Protein AF-A0A2S7L2E1-F1 (afdb_monomer)

InterPro domains:
  IPR004106 Peptidase S9, N-terminal domain superfamily [SSF50993] (5-77)
  IPR023302 Peptidase S9A, N-terminal domain [PF02897] (7-86)

Solvent-accessible surface area (backbone atoms only — not comparable to full-atom values): 5603 Å² total; per-residue (Å²): 135,86,80,78,76,82,53,69,45,77,67,40,76,40,67,31,89,85,60,48,35,34,41,37,29,39,26,51,78,88,44,73,63,23,33,39,40,40,35,35,56,88,80,70,43,64,56,92,63,69,50,64,43,25,31,44,72,84,41,81,34,70,44,62,41,95,82,60,66,30,38,37,34,37,37,37,83,34,78,52,84,86,45,96,53,42,68,41,87,58,41,82,45,78,51,109

Structure (mmCIF, N/CA/C/O backbone):
data_AF-A0A2S7L2E1-F1
#
_entry.id   AF-A0A2S7L2E1-F1
#
loop_
_atom_site.group_PDB
_atom_site.id
_atom_site.type_symbol
_atom_site.label_atom_id
_atom_site.label_alt_id
_atom_site.label_comp_id
_atom_site.label_asym_id
_atom_site.label_entity_id
_atom_site.label_seq_id
_atom_site.pdbx_PDB_ins_code
_atom_site.Cartn_x
_atom_site.Cartn_y
_atom_site.Cartn_z
_atom_site.occupancy
_atom_site.B_iso_or_equiv
_atom_site.auth_seq_id
_atom_site.auth_comp_id
_atom_site.auth_asym_id
_atom_site.auth_atom_id
_atom_site.pdbx_PDB_model_num
ATOM 1 N N . MET A 1 1 ? 4.611 31.325 -16.980 1.00 41.41 1 MET A N 1
ATOM 2 C CA . MET A 1 1 ? 5.029 29.924 -16.744 1.00 41.41 1 MET A CA 1
ATOM 3 C C . MET A 1 1 ? 3.864 29.193 -16.077 1.00 41.41 1 MET A C 1
ATOM 5 O O . MET A 1 1 ? 3.552 29.491 -14.931 1.00 41.41 1 MET A O 1
ATOM 9 N N . LEU A 1 2 ? 3.128 28.344 -16.803 1.00 47.75 2 LEU A N 1
ATOM 10 C CA . LEU A 1 2 ? 1.977 27.619 -16.246 1.00 47.75 2 LEU A CA 1
ATOM 11 C C . LEU A 1 2 ? 2.479 26.542 -15.271 1.00 47.75 2 LEU A C 1
ATOM 13 O O . LEU A 1 2 ? 3.203 25.630 -15.663 1.00 47.75 2 LEU A O 1
ATOM 17 N N . LYS A 1 3 ? 2.109 26.645 -13.990 1.00 48.44 3 LYS A N 1
ATOM 18 C CA . LYS A 1 3 ? 2.308 25.567 -13.009 1.00 48.44 3 LYS A CA 1
ATOM 19 C C . LYS A 1 3 ? 1.426 24.387 -13.425 1.00 48.44 3 LYS A C 1
ATOM 21 O O . LYS A 1 3 ? 0.225 24.400 -13.169 1.00 48.44 3 LYS A O 1
ATOM 26 N N . HIS A 1 4 ? 2.003 23.360 -14.044 1.00 57.09 4 HIS A N 1
ATOM 27 C CA . HIS A 1 4 ? 1.304 22.088 -14.215 1.00 57.09 4 HIS A CA 1
ATOM 28 C C . HIS A 1 4 ? 0.968 21.522 -12.829 1.00 57.09 4 HIS A C 1
ATOM 30 O O . HIS A 1 4 ? 1.855 21.173 -12.047 1.00 57.09 4 HIS A O 1
ATOM 36 N N . LYS A 1 5 ? -0.327 21.470 -12.499 1.00 63.50 5 LYS A N 1
ATOM 37 C CA . LYS A 1 5 ? -0.826 20.860 -11.264 1.00 63.50 5 LYS A CA 1
ATOM 38 C C . LYS A 1 5 ? -0.476 19.370 -11.325 1.00 63.50 5 LYS A C 1
ATOM 40 O O . LYS A 1 5 ? -0.953 18.670 -12.217 1.00 63.50 5 LYS A O 1
ATOM 45 N N . ARG A 1 6 ? 0.405 18.894 -10.436 1.00 69.56 6 ARG A N 1
ATOM 46 C CA . ARG A 1 6 ? 0.763 17.468 -10.380 1.00 69.56 6 ARG A CA 1
ATOM 47 C C . ARG A 1 6 ? -0.509 16.673 -10.084 1.00 69.56 6 ARG A C 1
ATOM 49 O O . ARG A 1 6 ? -1.152 16.911 -9.064 1.00 69.56 6 ARG A O 1
ATOM 56 N N . LYS A 1 7 ? -0.885 15.780 -10.999 1.00 86.81 7 LYS A N 1
ATOM 57 C CA . LYS A 1 7 ? -1.998 14.852 -10.804 1.00 86.81 7 LYS A CA 1
ATOM 58 C C . LYS A 1 7 ? -1.490 13.665 -9.998 1.00 86.81 7 LYS A C 1
ATOM 60 O O . LYS A 1 7 ? -0.524 13.021 -10.408 1.00 86.81 7 LYS A O 1
ATOM 65 N N . TYR A 1 8 ? -2.141 13.425 -8.870 1.00 91.06 8 TYR A N 1
ATOM 66 C CA . TYR A 1 8 ? -1.948 12.242 -8.047 1.00 91.06 8 TYR A CA 1
ATOM 67 C C . TYR A 1 8 ? -3.224 11.409 -8.093 1.00 91.06 8 TYR A C 1
ATOM 69 O O . TYR A 1 8 ? -4.320 11.974 -8.122 1.00 91.06 8 TYR A O 1
ATOM 77 N N . SER A 1 9 ? -3.078 10.091 -8.099 1.00 93.50 9 SER A N 1
ATOM 78 C CA . SER A 1 9 ? -4.189 9.145 -8.035 1.00 93.50 9 SER A CA 1
ATOM 79 C C . SER A 1 9 ? -3.919 8.098 -6.964 1.00 93.50 9 SER A C 1
ATOM 81 O O . SER A 1 9 ? -2.778 7.697 -6.736 1.00 93.50 9 SER A O 1
ATOM 83 N N . ILE A 1 10 ? -4.990 7.676 -6.295 1.00 95.62 10 ILE A N 1
ATOM 84 C CA . ILE A 1 10 ? -4.976 6.485 -5.453 1.00 95.62 10 ILE A CA 1
ATOM 85 C C . ILE A 1 10 ? -5.179 5.301 -6.392 1.00 95.62 10 ILE A C 1
ATOM 87 O O . ILE A 1 10 ? -6.177 5.262 -7.108 1.00 95.62 10 ILE A O 1
ATOM 91 N N . ASN A 1 11 ? -4.236 4.364 -6.412 1.00 95.44 11 ASN A N 1
ATOM 92 C CA . ASN A 1 11 ? -4.295 3.190 -7.287 1.00 95.44 11 ASN A CA 1
ATOM 93 C C . ASN A 1 11 ? -4.439 1.869 -6.511 1.00 95.44 11 ASN A C 1
ATOM 95 O O . ASN A 1 11 ? -4.651 0.832 -7.132 1.00 95.44 11 ASN A O 1
ATOM 99 N N . TYR A 1 12 ? -4.342 1.894 -5.178 1.00 97.44 12 TYR A N 1
ATOM 100 C CA . TYR A 1 12 ? -4.581 0.736 -4.316 1.00 97.44 12 TYR A CA 1
ATOM 101 C C . TYR A 1 12 ? -4.971 1.184 -2.902 1.00 97.44 12 TYR A C 1
ATOM 103 O O . TYR A 1 12 ? -4.449 2.185 -2.405 1.00 97.44 12 TYR A O 1
ATOM 111 N N . ILE A 1 13 ? -5.848 0.428 -2.239 1.00 97.81 13 ILE A N 1
ATOM 112 C CA . ILE A 1 13 ? -6.192 0.614 -0.823 1.00 97.81 13 ILE A CA 1
ATOM 113 C C . ILE A 1 13 ? -6.289 -0.740 -0.120 1.00 97.81 13 ILE A C 1
ATOM 115 O O . ILE A 1 13 ? -6.784 -1.701 -0.700 1.00 97.81 13 ILE A O 1
ATOM 119 N N . GLN A 1 14 ? -5.857 -0.799 1.138 1.00 98.38 14 GLN A N 1
ATOM 120 C CA . GLN A 1 14 ? -6.008 -1.979 1.987 1.00 98.38 14 GLN A CA 1
ATOM 121 C C . GLN A 1 14 ? -6.283 -1.565 3.441 1.00 98.38 14 GLN A C 1
ATOM 123 O O . GLN A 1 14 ? -5.364 -1.099 4.127 1.00 98.38 14 GLN A O 1
ATOM 128 N N . PRO A 1 15 ? -7.516 -1.740 3.945 1.00 98.19 15 PRO A N 1
ATOM 129 C CA . PRO A 1 15 ? -7.813 -1.603 5.369 1.00 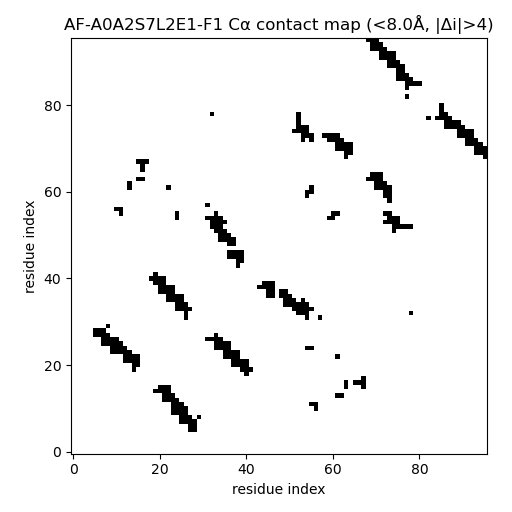98.19 15 PRO A CA 1
ATOM 130 C C . PRO A 1 15 ? -7.095 -2.670 6.208 1.00 98.19 15 PRO A C 1
ATOM 132 O O . PRO A 1 15 ? -6.903 -3.795 5.737 1.00 98.19 15 PRO A O 1
ATOM 135 N N . SER A 1 16 ? -6.722 -2.319 7.441 1.00 98.31 16 SER A N 1
ATOM 136 C CA . SER A 1 16 ? -6.290 -3.274 8.468 1.00 98.31 16 SER A CA 1
ATOM 137 C C . SER A 1 16 ? -7.447 -4.180 8.891 1.00 98.31 16 SER A C 1
ATOM 139 O O . SER A 1 16 ? -8.614 -3.849 8.671 1.00 98.31 16 SER A O 1
ATOM 141 N N . TRP A 1 17 ? -7.145 -5.321 9.514 1.00 98.06 17 TRP A N 1
ATOM 142 C CA . TRP A 1 17 ? -8.159 -6.292 9.943 1.00 98.06 17 TRP A CA 1
ATOM 143 C C . TRP A 1 17 ? -9.161 -5.700 10.935 1.00 98.06 17 TRP A C 1
ATOM 145 O O . TRP A 1 17 ? -10.339 -6.037 10.898 1.00 98.06 17 TRP A O 1
ATOM 155 N N . ASP A 1 18 ? -8.705 -4.792 11.800 1.00 98.00 18 ASP A N 1
ATOM 156 C CA . ASP A 1 18 ? -9.551 -4.074 12.757 1.00 98.00 18 ASP A CA 1
ATOM 157 C C . ASP A 1 18 ? -10.173 -2.780 12.198 1.00 98.00 18 ASP A C 1
ATOM 159 O O . ASP A 1 18 ? -10.883 -2.074 12.916 1.00 98.00 18 ASP A O 1
ATOM 163 N N . GLY A 1 19 ? -9.885 -2.438 10.938 1.00 97.75 19 GLY A N 1
ATOM 164 C CA . GLY A 1 19 ? -10.371 -1.233 10.267 1.00 97.75 19 GLY A CA 1
ATOM 165 C C . GLY A 1 19 ? -9.835 0.090 10.826 1.00 97.75 19 GLY A C 1
ATOM 166 O O . GLY A 1 19 ? -10.292 1.152 10.401 1.00 97.75 19 GLY A O 1
ATOM 167 N N . LYS A 1 20 ? -8.881 0.071 11.768 1.00 97.88 20 LYS A N 1
ATOM 168 C CA . LYS A 1 20 ? -8.346 1.296 12.387 1.00 97.88 20 LYS A CA 1
ATOM 169 C C . LYS A 1 20 ? -7.274 1.979 11.549 1.00 97.88 20 LYS A C 1
ATOM 171 O O . LYS A 1 20 ? -7.039 3.169 11.742 1.00 97.88 20 LYS A O 1
ATOM 176 N N . LYS A 1 21 ? -6.645 1.262 10.617 1.00 97.88 21 LYS A N 1
ATOM 177 C CA . LYS A 1 21 ? -5.654 1.808 9.686 1.00 97.88 21 LYS A CA 1
ATOM 178 C C . LYS A 1 21 ? -6.048 1.507 8.242 1.00 97.88 21 LYS A C 1
ATOM 180 O O . LYS A 1 21 ? -6.647 0.474 7.952 1.00 97.88 21 LYS A O 1
ATOM 185 N N . ILE A 1 22 ? -5.673 2.385 7.315 1.00 98.25 22 ILE A N 1
ATOM 186 C CA . ILE A 1 22 ? -5.753 2.121 5.872 1.00 98.25 22 ILE A CA 1
ATOM 187 C C . ILE A 1 22 ? -4.387 2.380 5.252 1.00 98.25 22 ILE A C 1
ATOM 189 O O . ILE A 1 22 ? -3.843 3.477 5.379 1.00 98.25 22 ILE A O 1
ATOM 193 N N . ALA A 1 23 ? -3.859 1.383 4.546 1.00 98.19 23 ALA A N 1
ATOM 194 C CA . ALA A 1 23 ? -2.731 1.565 3.650 1.00 98.19 23 ALA A CA 1
ATOM 195 C C . ALA A 1 23 ? -3.239 2.041 2.288 1.00 98.19 23 ALA A C 1
ATOM 197 O O . ALA A 1 23 ? -4.125 1.421 1.699 1.00 98.19 23 ALA A O 1
ATOM 198 N N . ILE A 1 24 ? -2.702 3.159 1.808 1.00 97.94 24 ILE A N 1
ATOM 199 C CA . ILE A 1 24 ? -3.139 3.831 0.583 1.00 97.94 24 ILE A CA 1
ATOM 200 C C . ILE A 1 24 ? -1.929 3.968 -0.327 1.00 97.94 24 ILE A C 1
ATOM 202 O O . ILE A 1 24 ? -0.956 4.624 0.041 1.00 97.94 24 ILE A O 1
ATOM 206 N N . SER A 1 25 ? -2.005 3.379 -1.517 1.00 97.56 25 SER A N 1
ATOM 207 C CA . SER A 1 25 ? -0.996 3.561 -2.551 1.00 97.56 25 SER A CA 1
ATOM 208 C C . SER A 1 25 ? -1.349 4.759 -3.428 1.00 97.56 25 SER A C 1
ATOM 210 O O . SER A 1 25 ? -2.481 4.885 -3.907 1.00 97.56 25 SER A O 1
ATOM 212 N N . ILE A 1 26 ? -0.383 5.658 -3.601 1.00 96.06 26 ILE A N 1
ATOM 213 C CA . ILE A 1 26 ? -0.508 6.899 -4.359 1.00 96.06 26 ILE A CA 1
ATOM 214 C C . ILE A 1 26 ? 0.549 6.908 -5.457 1.00 96.06 26 ILE A C 1
ATOM 216 O O . ILE A 1 26 ? 1.733 6.683 -5.208 1.00 96.06 26 ILE A O 1
ATOM 220 N N . TH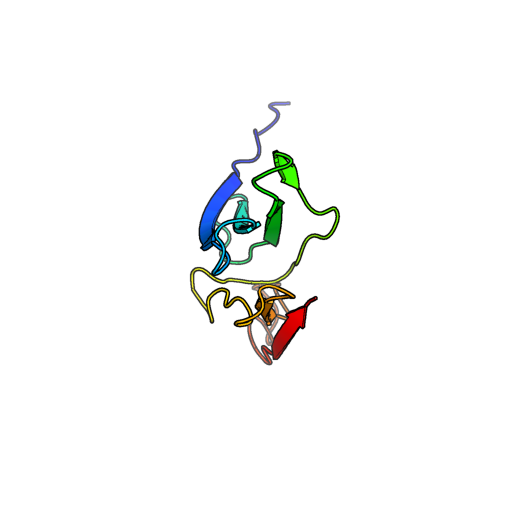R A 1 27 ? 0.128 7.236 -6.673 1.00 94.12 27 THR A N 1
ATOM 221 C CA . THR A 1 27 ? 1.029 7.468 -7.802 1.00 94.12 27 THR A CA 1
ATOM 222 C C . THR A 1 27 ? 0.847 8.867 -8.383 1.00 94.12 27 THR A C 1
ATOM 224 O O . THR A 1 27 ? -0.168 9.531 -8.167 1.00 94.12 27 THR A O 1
ATOM 227 N N . SER A 1 28 ? 1.860 9.339 -9.109 1.00 90.69 28 SER A N 1
ATOM 228 C CA . SER A 1 28 ? 1.831 10.609 -9.834 1.00 90.69 28 SER A CA 1
ATOM 229 C C . SER A 1 28 ? 1.914 10.365 -11.334 1.00 90.69 28 SER A C 1
ATOM 231 O O . SER A 1 28 ? 2.708 9.535 -11.767 1.00 90.69 28 SER A O 1
ATOM 233 N N . GLN A 1 29 ? 1.160 11.143 -12.117 1.00 81.25 29 GLN A N 1
ATOM 234 C CA . GLN A 1 29 ? 1.299 11.197 -13.583 1.00 81.25 29 GLN A CA 1
ATOM 235 C C . GLN A 1 29 ? 1.238 9.813 -14.263 1.00 81.25 29 GLN A C 1
ATOM 237 O O . GLN A 1 29 ? 2.056 9.523 -15.132 1.00 81.25 29 GLN A O 1
ATOM 242 N N . ASP A 1 30 ? 0.312 8.955 -13.824 1.00 69.94 30 ASP A N 1
ATOM 243 C CA . ASP A 1 30 ? 0.085 7.608 -14.375 1.00 69.94 30 ASP A CA 1
ATOM 244 C C . ASP A 1 30 ? 1.317 6.682 -14.338 1.00 69.94 30 ASP A C 1
ATOM 246 O O . ASP A 1 30 ? 1.448 5.745 -15.123 1.00 69.94 30 ASP A O 1
ATOM 250 N N . LYS A 1 31 ? 2.242 6.925 -13.400 1.00 86.44 31 LYS A N 1
ATOM 251 C CA . LYS A 1 31 ? 3.368 6.022 -13.148 1.00 86.44 31 LYS A CA 1
ATOM 252 C C . LYS A 1 31 ? 2.895 4.742 -12.457 1.00 86.44 31 LYS A C 1
ATOM 254 O O . LYS A 1 31 ? 2.009 4.764 -11.607 1.00 86.44 31 LYS A O 1
ATOM 259 N N . GLU A 1 32 ? 3.539 3.628 -12.777 1.00 90.06 32 GLU A N 1
ATOM 260 C CA . GLU A 1 32 ? 3.288 2.336 -12.120 1.00 90.06 32 GLU A CA 1
ATOM 261 C C . GLU A 1 32 ? 3.852 2.325 -10.694 1.00 90.06 32 GLU A C 1
ATOM 263 O O . GLU A 1 32 ? 3.193 1.902 -9.747 1.00 90.06 32 GLU A O 1
ATOM 268 N N . ILE A 1 33 ? 5.063 2.866 -10.538 1.00 94.94 33 ILE A N 1
ATOM 269 C CA . ILE A 1 33 ? 5.742 2.972 -9.249 1.00 94.94 33 ILE A CA 1
ATOM 270 C C . ILE A 1 33 ? 5.045 4.017 -8.384 1.00 94.94 33 ILE A C 1
ATOM 272 O O . ILE A 1 33 ? 4.809 5.153 -8.800 1.00 94.94 33 ILE A O 1
ATOM 276 N N . SER A 1 34 ? 4.757 3.605 -7.160 1.00 96.00 34 SER A N 1
ATOM 277 C CA . SER A 1 34 ? 3.920 4.301 -6.199 1.00 96.00 34 SER A CA 1
ATOM 278 C C . SER A 1 34 ? 4.598 4.408 -4.836 1.00 96.00 34 SER A C 1
ATOM 280 O O . SER A 1 34 ? 5.632 3.784 -4.563 1.00 96.00 34 SER A O 1
ATOM 282 N N . GLU A 1 35 ? 3.982 5.218 -3.986 1.00 96.62 35 GLU A N 1
ATOM 283 C CA . GLU A 1 35 ? 4.274 5.324 -2.563 1.00 96.62 35 GLU A CA 1
ATOM 284 C C . GLU A 1 35 ? 3.085 4.774 -1.770 1.00 96.62 35 GLU A C 1
ATOM 286 O O . GLU A 1 35 ? 1.944 4.930 -2.204 1.00 96.62 35 GLU A O 1
ATOM 291 N N . ILE A 1 36 ? 3.323 4.167 -0.607 1.00 97.56 36 ILE A N 1
ATOM 292 C CA . ILE A 1 36 ? 2.268 3.816 0.350 1.00 97.56 36 ILE A CA 1
ATOM 293 C C . ILE A 1 36 ? 2.336 4.782 1.528 1.00 97.56 36 ILE A C 1
ATOM 295 O O . ILE A 1 36 ? 3.398 5.016 2.109 1.00 97.56 36 ILE A O 1
ATOM 299 N N . ILE A 1 37 ? 1.173 5.304 1.900 1.00 97.38 37 ILE A N 1
ATOM 300 C CA . ILE A 1 37 ? 0.956 6.020 3.153 1.00 97.38 37 ILE A CA 1
ATOM 301 C C . ILE A 1 37 ? -0.008 5.239 4.043 1.00 97.38 37 ILE A C 1
ATOM 303 O O . ILE A 1 37 ? -0.876 4.520 3.546 1.00 97.38 37 ILE A O 1
ATOM 307 N N . ILE A 1 38 ? 0.109 5.431 5.355 1.00 97.88 38 ILE A N 1
ATOM 308 C CA . ILE A 1 38 ? -0.793 4.831 6.341 1.00 97.88 38 ILE A CA 1
ATOM 309 C C . ILE A 1 38 ? -1.643 5.927 6.971 1.00 97.88 38 ILE A C 1
ATOM 311 O O . ILE A 1 38 ? -1.106 6.890 7.518 1.00 97.88 38 ILE A O 1
ATOM 315 N N . LEU A 1 39 ? -2.962 5.785 6.876 1.00 97.69 39 LEU A N 1
ATOM 316 C CA . LEU A 1 39 ? -3.939 6.647 7.531 1.00 97.69 39 LEU A CA 1
ATOM 317 C C . LEU A 1 39 ? -4.466 5.948 8.787 1.00 97.69 39 LEU A C 1
ATOM 319 O O . LEU A 1 39 ? -5.020 4.856 8.683 1.00 97.69 39 LEU A O 1
ATOM 323 N N . ASP A 1 40 ? -4.326 6.586 9.946 1.00 97.25 40 ASP A N 1
ATOM 324 C CA . ASP A 1 40 ? -5.016 6.212 11.178 1.00 97.25 40 ASP A CA 1
ATOM 325 C C . ASP A 1 40 ? -6.430 6.809 11.164 1.00 97.25 40 ASP A C 1
ATOM 327 O O . ASP A 1 40 ? -6.622 8.022 11.047 1.00 97.25 40 ASP A O 1
ATOM 331 N N . ILE A 1 41 ? -7.434 5.941 11.234 1.00 97.38 41 ILE A N 1
ATOM 332 C CA . ILE A 1 41 ? -8.840 6.307 11.053 1.00 97.38 41 ILE A CA 1
ATOM 333 C C . ILE A 1 41 ? -9.423 7.021 12.275 1.00 97.38 41 ILE A C 1
ATOM 335 O O . ILE A 1 41 ? -10.064 8.057 12.075 1.00 97.38 41 ILE A O 1
ATOM 339 N N . PRO A 1 42 ? -9.201 6.556 13.522 1.00 96.94 42 PRO A N 1
ATOM 340 C CA . PRO A 1 42 ? -9.719 7.246 14.700 1.00 96.94 42 PRO A CA 1
ATOM 341 C C . PRO A 1 42 ? -9.217 8.688 14.820 1.00 96.94 42 PRO A C 1
ATOM 343 O O . PRO A 1 42 ? -10.010 9.600 15.055 1.00 96.94 42 PRO A O 1
ATOM 346 N N . SER A 1 43 ? -7.913 8.909 14.627 1.00 96.94 43 SER A N 1
ATOM 347 C CA . SER A 1 43 ? -7.310 10.242 14.744 1.00 96.94 43 SER A CA 1
ATOM 348 C C . SER A 1 43 ? -7.408 11.074 13.464 1.00 96.94 43 SER A C 1
ATOM 350 O O . SER A 1 43 ? -7.201 12.286 13.510 1.00 96.94 43 SER A O 1
ATOM 352 N N . LYS A 1 44 ? -7.722 10.447 12.320 1.00 95.31 44 LYS A N 1
ATOM 353 C CA . LYS A 1 44 ? -7.669 11.050 10.974 1.00 95.31 44 LYS A CA 1
ATOM 354 C C . LYS A 1 44 ? -6.284 11.607 10.630 1.00 95.31 44 LYS A C 1
ATOM 356 O O . LYS A 1 44 ? -6.168 12.557 9.853 1.00 95.31 44 LYS A O 1
ATOM 361 N N . THR A 1 45 ? -5.234 11.028 11.206 1.00 96.62 45 THR A N 1
ATOM 362 C CA . THR A 1 45 ? -3.851 11.440 10.966 1.00 96.62 45 THR A 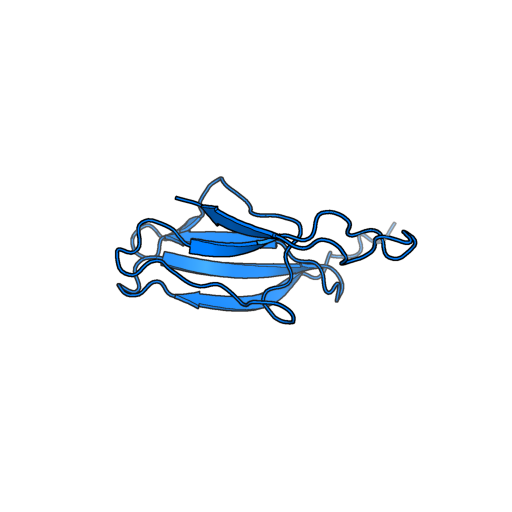CA 1
ATOM 363 C C . THR A 1 45 ? -3.125 10.425 10.101 1.00 96.62 45 THR A C 1
ATOM 365 O O . THR A 1 45 ? -3.430 9.236 10.095 1.00 96.62 45 THR A O 1
ATOM 368 N N . ARG A 1 46 ? -2.158 10.905 9.323 1.00 94.38 46 ARG A N 1
ATOM 369 C CA . ARG A 1 46 ? -1.297 10.052 8.508 1.00 94.38 46 ARG A CA 1
ATOM 370 C C . ARG A 1 46 ? -0.002 9.774 9.262 1.00 94.38 46 ARG A C 1
ATOM 372 O O . ARG A 1 46 ? 0.551 10.702 9.850 1.00 94.38 46 ARG A O 1
ATOM 379 N N . SER A 1 47 ? 0.521 8.554 9.150 1.00 91.44 47 SER A N 1
ATOM 380 C CA . SER A 1 47 ? 1.896 8.251 9.556 1.00 91.44 47 SER A CA 1
ATOM 381 C C . SER A 1 47 ? 2.889 9.205 8.872 1.00 91.44 47 SER A C 1
ATOM 383 O O . SER A 1 47 ? 2.679 9.660 7.736 1.00 91.44 47 SER A O 1
ATOM 385 N N . SER A 1 48 ? 3.964 9.540 9.585 1.00 91.06 48 SER A N 1
ATOM 386 C CA . SER A 1 48 ? 5.086 10.308 9.041 1.00 91.06 48 SER A CA 1
ATOM 387 C C . SER A 1 48 ? 5.903 9.485 8.045 1.00 91.06 48 SER A C 1
ATOM 389 O O . SER A 1 48 ? 6.508 10.057 7.137 1.00 91.06 48 SER A O 1
ATOM 391 N N . GLU A 1 49 ? 5.890 8.160 8.186 1.00 92.38 49 GLU A N 1
ATOM 392 C CA . GLU A 1 49 ? 6.588 7.249 7.295 1.00 92.38 49 GLU A CA 1
ATOM 393 C C . GLU A 1 49 ? 5.863 7.116 5.951 1.00 92.38 49 GLU A C 1
ATOM 395 O O . GLU A 1 49 ? 4.637 6.996 5.873 1.00 92.38 49 GLU A O 1
ATOM 400 N N . VAL A 1 50 ? 6.650 7.145 4.875 1.00 95.75 50 VAL A N 1
ATOM 401 C CA . VAL A 1 50 ? 6.187 6.946 3.501 1.00 95.75 50 VAL A CA 1
ATOM 402 C C . VAL A 1 50 ? 7.011 5.826 2.892 1.00 95.75 50 VAL A C 1
ATOM 404 O O . VAL A 1 50 ? 8.223 5.964 2.715 1.00 95.75 50 VAL A O 1
ATOM 407 N N . ILE A 1 51 ? 6.343 4.733 2.541 1.00 96.50 51 ILE A N 1
ATOM 408 C CA . ILE A 1 51 ? 6.979 3.570 1.927 1.00 96.50 51 ILE A CA 1
ATOM 409 C C . ILE A 1 51 ? 7.104 3.848 0.432 1.00 96.50 51 ILE A C 1
ATOM 411 O O . ILE A 1 51 ? 6.116 4.152 -0.234 1.00 96.50 51 ILE A O 1
ATOM 415 N 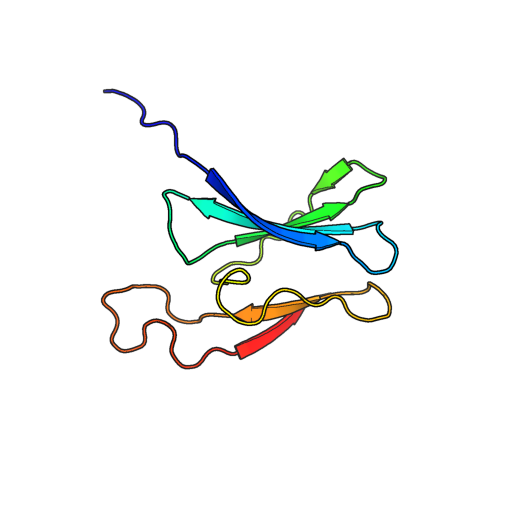N . LYS A 1 52 ? 8.319 3.757 -0.106 1.00 95.69 52 LYS A N 1
ATOM 416 C CA . LYS A 1 52 ? 8.619 4.081 -1.507 1.00 95.69 52 LYS A CA 1
ATOM 417 C C . LYS A 1 52 ? 8.911 2.834 -2.331 1.00 95.69 52 LYS A C 1
ATOM 419 O O . LYS A 1 52 ? 9.119 1.745 -1.799 1.00 95.69 52 LYS A O 1
ATOM 424 N N . ASN A 1 53 ? 8.980 3.042 -3.643 1.00 95.88 53 ASN A N 1
ATOM 425 C CA . ASN A 1 53 ? 9.384 2.047 -4.628 1.00 95.88 53 ASN A CA 1
ATOM 426 C C . ASN A 1 53 ? 8.553 0.763 -4.539 1.00 95.88 53 ASN A C 1
ATOM 428 O O . ASN A 1 53 ? 9.075 -0.342 -4.407 1.00 95.88 53 ASN A O 1
ATOM 432 N N . CYS A 1 54 ? 7.239 0.919 -4.594 1.00 96.06 54 CYS A N 1
ATOM 433 C CA . CYS A 1 54 ? 6.307 -0.195 -4.549 1.00 96.06 54 CYS A CA 1
ATOM 434 C C . CYS A 1 54 ? 5.311 -0.084 -5.701 1.00 96.06 54 CYS A C 1
ATOM 436 O O . CYS A 1 54 ? 5.115 0.993 -6.269 1.00 96.06 54 CYS A O 1
ATOM 438 N N . TRP A 1 55 ? 4.670 -1.193 -6.056 1.00 96.19 55 TRP A N 1
ATOM 439 C CA . TRP A 1 55 ? 3.592 -1.191 -7.043 1.00 96.19 55 TRP A CA 1
ATOM 440 C C . TRP A 1 55 ? 2.469 -2.152 -6.632 1.00 96.19 55 TRP A C 1
ATOM 442 O O . TRP A 1 55 ? 2.240 -3.149 -7.310 1.00 96.19 55 TRP A O 1
ATOM 452 N N . PRO A 1 56 ? 1.742 -1.880 -5.532 1.00 96.75 56 PRO A N 1
ATOM 453 C CA . PRO A 1 56 ? 0.750 -2.820 -5.007 1.00 96.75 56 PRO A CA 1
ATOM 454 C C . PRO A 1 56 ? -0.375 -3.165 -5.986 1.00 96.75 56 PRO A C 1
AT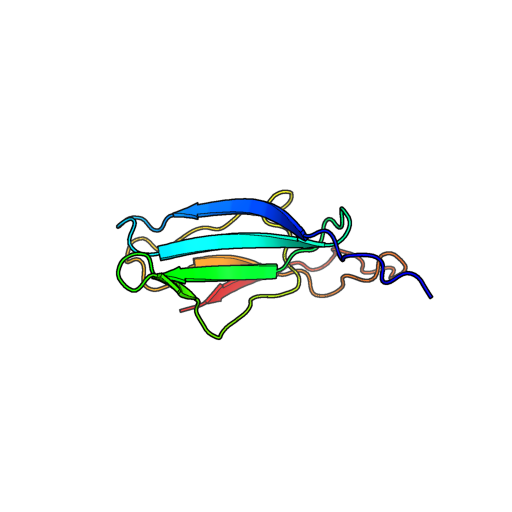OM 456 O O . PRO A 1 56 ? -0.867 -4.288 -5.984 1.00 96.75 56 PRO A O 1
ATOM 459 N N . SER A 1 57 ? -0.753 -2.220 -6.851 1.00 95.56 57 SER A N 1
ATOM 460 C CA . SER A 1 57 ? -1.799 -2.407 -7.864 1.00 95.56 57 SER A CA 1
ATOM 461 C C . SER A 1 57 ? -1.418 -3.353 -9.005 1.00 95.56 57 SER A C 1
ATOM 463 O O . SER A 1 57 ? -2.310 -3.836 -9.696 1.00 95.56 57 SER A O 1
ATOM 465 N N . GLY A 1 58 ? -0.126 -3.630 -9.203 1.00 94.44 58 GLY A N 1
ATOM 466 C CA . GLY A 1 58 ? 0.357 -4.567 -10.222 1.00 94.44 58 GLY A CA 1
ATOM 467 C C . GLY A 1 58 ? 1.179 -5.735 -9.675 1.00 94.44 58 GLY A C 1
ATOM 468 O O . GLY A 1 58 ? 1.291 -6.760 -10.343 1.00 94.44 58 GLY A O 1
ATOM 469 N N . ILE A 1 59 ? 1.772 -5.607 -8.483 1.00 93.56 59 ILE A N 1
ATOM 470 C CA . ILE A 1 59 ? 2.714 -6.576 -7.913 1.00 93.56 59 ILE A CA 1
ATOM 471 C C . ILE A 1 59 ? 2.506 -6.707 -6.400 1.00 93.56 59 ILE A C 1
ATOM 473 O O . ILE A 1 59 ? 2.780 -5.783 -5.637 1.00 93.56 59 ILE A O 1
ATOM 477 N N . GLY A 1 60 ? 2.107 -7.904 -5.965 1.00 92.19 60 GLY A N 1
ATOM 478 C CA . GLY A 1 60 ? 2.206 -8.358 -4.573 1.00 92.19 60 GLY A CA 1
ATOM 479 C C . GLY A 1 60 ? 1.252 -7.717 -3.560 1.00 92.19 60 GLY A C 1
ATOM 480 O O . GLY A 1 60 ? 1.221 -8.181 -2.427 1.00 92.19 60 GLY A O 1
ATOM 481 N N . GLY A 1 61 ? 0.476 -6.698 -3.941 1.00 96.56 61 GLY A N 1
ATOM 482 C CA . GLY A 1 61 ? -0.519 -6.074 -3.068 1.00 96.56 61 GLY A CA 1
ATOM 483 C C . GLY A 1 61 ? 0.063 -5.468 -1.785 1.00 96.56 61 GLY A C 1
ATOM 484 O O . GLY A 1 61 ? 1.252 -5.151 -1.688 1.00 96.56 61 GLY A O 1
ATOM 485 N N . ILE A 1 62 ? -0.816 -5.281 -0.800 1.00 98.12 62 ILE A N 1
ATOM 486 C CA . ILE A 1 62 ? -0.477 -4.924 0.583 1.00 98.12 62 ILE A CA 1
ATOM 487 C C . ILE A 1 62 ? -1.187 -5.926 1.484 1.00 98.12 62 ILE A C 1
ATOM 489 O O . ILE A 1 62 ? -2.388 -6.143 1.321 1.00 98.12 62 ILE A O 1
ATOM 493 N N . HIS A 1 63 ? -0.474 -6.495 2.451 1.00 97.75 63 HIS A N 1
ATOM 494 C CA . HIS A 1 63 ? -1.042 -7.467 3.382 1.00 97.75 63 HIS A CA 1
ATOM 495 C C . HIS A 1 63 ? -0.750 -7.068 4.822 1.00 97.75 63 HIS A C 1
ATOM 497 O O . HIS A 1 63 ? 0.406 -7.003 5.222 1.00 97.75 63 HIS A O 1
ATOM 503 N N . TRP A 1 64 ? -1.792 -6.818 5.610 1.00 98.12 64 TRP A N 1
ATOM 504 C CA . TRP A 1 64 ? -1.644 -6.576 7.043 1.00 98.12 64 TRP A CA 1
ATOM 505 C C . TRP A 1 64 ? -1.340 -7.873 7.783 1.00 98.12 64 TRP A C 1
ATOM 507 O O . TRP A 1 64 ? -1.946 -8.912 7.499 1.00 98.12 64 TRP A O 1
ATOM 517 N N . LEU A 1 65 ? -0.451 -7.797 8.772 1.00 97.25 65 LEU A N 1
ATOM 518 C CA . LEU A 1 65 ? -0.288 -8.884 9.727 1.00 97.25 65 LEU A CA 1
ATOM 519 C C . LEU A 1 65 ? -1.599 -9.123 10.492 1.00 97.25 65 LEU A C 1
ATOM 521 O O . LEU A 1 65 ? -2.330 -8.161 10.741 1.00 97.25 65 LEU A O 1
ATOM 525 N N . PRO A 1 66 ? -1.897 -10.372 10.902 1.00 96.69 66 PRO A N 1
ATOM 526 C CA . PRO A 1 66 ? -3.135 -10.698 11.617 1.00 96.69 66 PRO A CA 1
ATOM 527 C C . PRO A 1 66 ? -3.380 -9.873 12.890 1.00 96.69 66 PRO A C 1
ATOM 529 O O . PRO A 1 66 ? -4.525 -9.677 13.283 1.00 96.69 66 PRO A O 1
ATOM 532 N N . ASP A 1 67 ? -2.319 -9.375 13.525 1.00 96.50 67 ASP A N 1
ATOM 533 C CA . ASP A 1 67 ? -2.372 -8.564 14.745 1.00 96.50 67 ASP A CA 1
ATOM 534 C C . ASP A 1 67 ? -2.425 -7.043 14.491 1.00 96.50 67 ASP A C 1
ATOM 536 O O . ASP A 1 67 ? -2.449 -6.260 15.439 1.00 96.50 67 ASP A O 1
ATOM 540 N N . ASN A 1 68 ? -2.465 -6.601 13.227 1.00 96.12 68 ASN A N 1
ATOM 541 C CA . ASN A 1 68 ? -2.437 -5.191 12.806 1.00 96.12 68 ASN A CA 1
ATOM 542 C C . ASN A 1 68 ? -1.184 -4.403 13.237 1.00 96.12 68 ASN A C 1
ATOM 544 O O . ASN A 1 68 ? -1.190 -3.162 13.180 1.00 96.12 68 ASN A O 1
ATOM 548 N N . SER A 1 69 ? -0.124 -5.097 13.661 1.00 94.62 69 SER A N 1
ATOM 549 C CA . SER A 1 69 ? 1.130 -4.470 14.088 1.00 94.62 69 SER A CA 1
ATOM 550 C C . SER A 1 69 ? 1.930 -3.918 12.913 1.00 94.62 69 SER A C 1
ATOM 552 O O . SER A 1 69 ? 2.663 -2.956 13.073 1.00 94.62 69 SER A O 1
ATOM 554 N N . GLY A 1 70 ? 1.731 -4.468 11.717 1.00 95.19 70 GLY A N 1
ATOM 555 C CA . GLY A 1 70 ? 2.471 -4.065 10.537 1.00 95.19 70 GLY A CA 1
ATOM 556 C C . GLY A 1 70 ? 1.887 -4.614 9.247 1.00 95.19 70 GLY A C 1
ATOM 557 O O . GLY A 1 70 ? 0.813 -5.226 9.231 1.00 95.19 70 GLY A O 1
ATOM 558 N N . LEU A 1 71 ? 2.609 -4.404 8.153 1.00 97.00 71 LEU A N 1
ATOM 559 C CA . LEU A 1 71 ? 2.223 -4.870 6.828 1.00 97.00 71 LEU A CA 1
ATOM 560 C C . LEU A 1 71 ? 3.397 -5.459 6.055 1.00 97.00 71 LEU A C 1
ATOM 562 O O . LEU A 1 71 ? 4.566 -5.210 6.347 1.00 97.00 71 LEU A O 1
ATOM 566 N N . ILE A 1 72 ? 3.044 -6.231 5.038 1.00 97.69 72 ILE A N 1
ATOM 567 C CA . ILE A 1 72 ? 3.939 -6.816 4.058 1.00 97.69 72 ILE A CA 1
ATOM 568 C C . ILE A 1 72 ? 3.659 -6.165 2.703 1.00 97.69 72 ILE A C 1
ATOM 570 O O . ILE A 1 72 ? 2.499 -5.988 2.316 1.00 97.69 72 ILE A O 1
ATOM 574 N N . TYR A 1 73 ? 4.725 -5.829 1.978 1.00 97.12 73 TYR A N 1
ATOM 575 C CA . TYR A 1 73 ? 4.657 -5.300 0.617 1.00 97.12 73 TYR A CA 1
ATOM 576 C C . TYR A 1 73 ? 5.836 -5.789 -0.231 1.00 97.12 73 TYR A C 1
ATOM 578 O O . TYR A 1 73 ? 6.826 -6.311 0.284 1.00 97.12 73 TYR A O 1
ATOM 586 N N . THR A 1 74 ? 5.736 -5.600 -1.548 1.00 97.25 74 THR A N 1
ATOM 587 C CA . THR A 1 74 ? 6.849 -5.855 -2.472 1.00 97.25 74 THR A CA 1
ATOM 588 C C . THR A 1 74 ? 7.623 -4.568 -2.751 1.00 97.25 74 THR A C 1
ATOM 590 O O . THR A 1 74 ? 7.085 -3.629 -3.345 1.00 97.25 74 THR A O 1
ATOM 593 N N . HIS A 1 75 ? 8.894 -4.543 -2.359 1.00 96.88 75 HIS A N 1
ATOM 594 C CA . HIS A 1 75 ? 9.836 -3.471 -2.654 1.00 96.88 75 HIS A CA 1
ATOM 595 C C . HIS A 1 75 ? 10.540 -3.698 -3.995 1.00 96.88 75 HIS A C 1
ATOM 597 O O . HIS A 1 75 ? 10.954 -4.814 -4.320 1.00 96.88 75 HIS A O 1
ATOM 603 N N . ILE A 1 76 ? 10.695 -2.616 -4.755 1.00 96.38 76 ILE A N 1
ATOM 604 C CA . ILE A 1 76 ? 11.334 -2.576 -6.068 1.00 96.38 76 ILE A CA 1
ATOM 605 C C . ILE A 1 76 ? 12.651 -1.788 -5.939 1.00 96.38 76 ILE A C 1
ATOM 607 O O . ILE A 1 76 ? 12.617 -0.561 -5.865 1.00 96.38 76 ILE A O 1
ATOM 611 N N . PRO A 1 77 ? 13.820 -2.449 -5.921 1.00 95.56 77 PRO A N 1
ATOM 612 C CA . PRO A 1 77 ? 15.090 -1.756 -5.688 1.00 95.56 77 PRO A CA 1
ATOM 613 C C . PRO A 1 77 ? 15.455 -0.753 -6.789 1.00 95.56 77 PRO A C 1
ATOM 615 O O . PRO A 1 77 ? 16.002 0.308 -6.502 1.00 95.56 77 PRO A O 1
ATOM 618 N N . GLU A 1 78 ? 15.130 -1.080 -8.042 1.00 96.19 78 GLU A N 1
ATOM 619 C CA . GLU A 1 78 ? 15.434 -0.269 -9.220 1.00 96.19 78 GLU A CA 1
ATOM 620 C C . GLU A 1 78 ? 14.149 0.112 -9.964 1.00 96.19 78 GLU A C 1
ATOM 622 O O . GLU A 1 78 ? 13.411 -0.749 -10.457 1.00 96.19 78 GLU A O 1
ATOM 627 N N . ILE A 1 79 ? 13.897 1.417 -10.047 1.00 94.44 79 ILE A N 1
ATOM 628 C CA . ILE A 1 79 ? 12.672 2.003 -10.603 1.00 94.44 79 ILE A CA 1
ATOM 629 C C . ILE A 1 79 ? 12.928 2.866 -11.845 1.00 94.44 79 ILE A C 1
ATOM 631 O O . ILE A 1 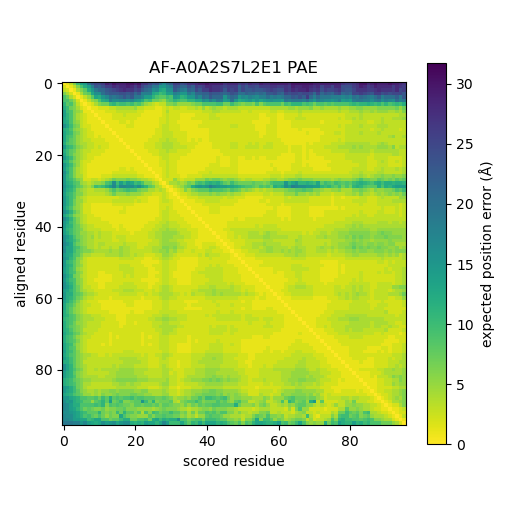79 ? 11.968 3.367 -12.436 1.00 94.44 79 ILE A O 1
ATOM 635 N N . ASP A 1 80 ? 14.187 3.038 -12.262 1.00 93.81 80 ASP A N 1
ATOM 636 C CA . ASP A 1 80 ? 14.511 3.654 -13.545 1.00 93.81 80 ASP A CA 1
ATOM 637 C C . ASP A 1 80 ? 14.174 2.692 -14.689 1.00 93.81 80 ASP A C 1
ATOM 639 O O . ASP A 1 80 ? 14.768 1.622 -14.828 1.00 93.81 80 ASP A O 1
ATOM 643 N N . LYS A 1 81 ? 13.232 3.106 -15.543 1.00 91.38 81 LYS A N 1
ATOM 644 C CA . LYS A 1 81 ? 12.776 2.345 -16.714 1.00 91.38 81 LYS A CA 1
ATOM 645 C C . LYS A 1 81 ? 13.882 2.085 -17.740 1.00 91.38 81 LYS A C 1
ATOM 647 O O . LYS A 1 81 ? 13.733 1.186 -18.560 1.00 91.38 81 LYS A O 1
ATOM 652 N N . ASN A 1 82 ? 14.969 2.856 -17.710 1.00 94.88 82 ASN A N 1
ATOM 653 C CA . ASN A 1 82 ? 16.106 2.678 -18.614 1.00 94.88 82 ASN A CA 1
ATOM 654 C C . ASN A 1 82 ? 17.172 1.723 -18.055 1.00 94.88 82 ASN A C 1
ATOM 656 O O . ASN A 1 82 ? 18.108 1.355 -18.768 1.00 94.88 82 ASN A O 1
ATOM 660 N N . SER A 1 83 ? 17.057 1.321 -16.788 1.00 96.38 83 SER A N 1
ATOM 661 C CA . SER A 1 83 ? 17.989 0.389 -16.164 1.00 96.38 83 SER A CA 1
ATOM 662 C C . SER A 1 83 ? 17.741 -1.035 -16.654 1.00 96.38 83 SER A C 1
ATOM 664 O O . SER A 1 83 ? 16.605 -1.504 -16.717 1.00 96.38 83 SER A O 1
ATOM 666 N N . LYS A 1 84 ? 18.817 -1.787 -16.918 1.00 96.44 84 LYS A N 1
ATOM 667 C CA . LYS A 1 84 ? 18.729 -3.230 -17.219 1.00 96.44 84 LYS A CA 1
ATOM 668 C C . LYS A 1 84 ? 18.138 -4.039 -16.058 1.00 96.44 84 LYS A C 1
ATOM 670 O O . LYS A 1 84 ? 17.667 -5.149 -16.272 1.00 96.44 84 LYS A O 1
ATOM 675 N N . ASN A 1 85 ? 18.174 -3.475 -14.851 1.00 95.19 85 ASN A N 1
ATOM 676 C CA . ASN A 1 85 ? 17.650 -4.086 -13.635 1.00 95.19 85 ASN A CA 1
ATOM 677 C C . ASN A 1 85 ? 16.255 -3.5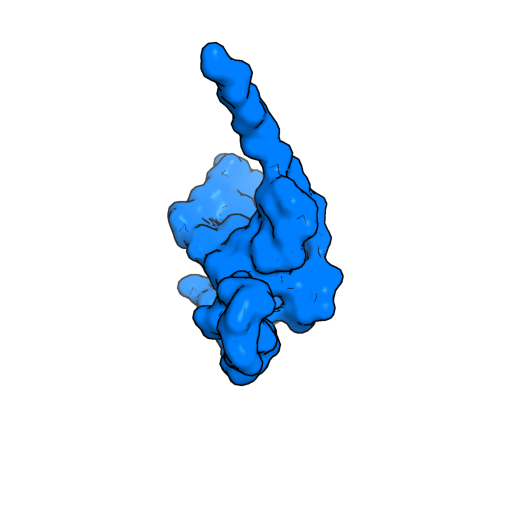70 -13.259 1.00 95.19 85 ASN A C 1
ATOM 679 O O . ASN A 1 85 ? 15.786 -3.886 -12.165 1.00 95.19 85 ASN A O 1
ATOM 683 N N . TYR A 1 86 ? 15.596 -2.794 -14.132 1.00 94.19 86 TYR A N 1
ATOM 684 C CA . TYR A 1 86 ? 14.243 -2.295 -13.894 1.00 94.19 86 TYR A CA 1
ATOM 685 C C . TYR A 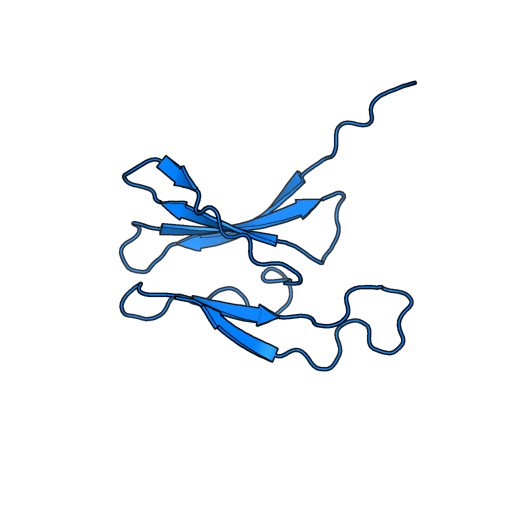1 86 ? 13.334 -3.435 -13.429 1.00 94.19 86 TYR A C 1
ATOM 687 O O . TYR A 1 86 ? 13.259 -4.473 -14.085 1.00 94.19 86 TYR A O 1
ATOM 695 N N . ILE A 1 87 ? 12.687 -3.251 -12.273 1.00 92.50 87 ILE A N 1
ATOM 696 C CA . ILE A 1 87 ? 11.755 -4.196 -11.627 1.00 92.50 87 ILE A CA 1
ATOM 697 C C . ILE A 1 87 ? 12.287 -5.611 -11.321 1.00 92.50 87 ILE A C 1
ATOM 699 O O . ILE A 1 87 ? 11.500 -6.480 -10.917 1.00 92.50 87 ILE A O 1
ATOM 703 N N . LEU A 1 88 ? 13.590 -5.858 -11.472 1.00 91.06 88 LEU A N 1
ATOM 704 C CA . LEU A 1 88 ? 14.231 -7.118 -11.089 1.00 91.06 88 LEU A CA 1
ATOM 705 C C . LEU A 1 88 ? 14.587 -7.131 -9.595 1.00 91.06 88 LEU A C 1
ATOM 707 O O .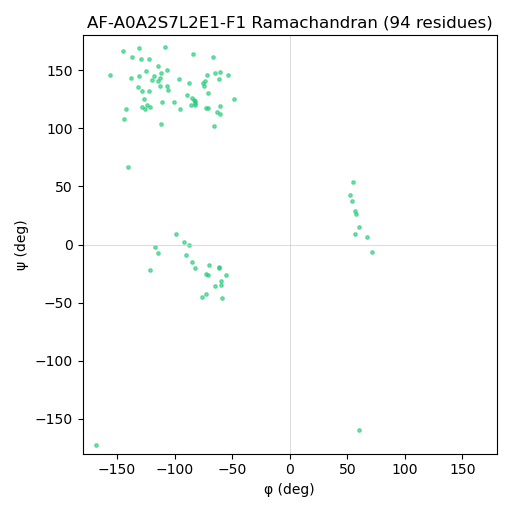 LEU A 1 88 ? 14.604 -6.097 -8.931 1.00 91.06 88 LEU A O 1
ATOM 711 N N . ASN A 1 89 ? 14.866 -8.328 -9.067 1.00 91.00 89 ASN A N 1
ATOM 712 C CA . ASN A 1 89 ? 15.329 -8.550 -7.687 1.00 91.00 89 ASN A CA 1
ATOM 713 C C . ASN A 1 89 ? 14.421 -7.934 -6.607 1.00 91.00 89 ASN A C 1
ATOM 715 O O . ASN A 1 89 ? 14.890 -7.417 -5.596 1.00 91.00 89 ASN A O 1
ATOM 719 N N . LYS A 1 90 ? 13.104 -7.986 -6.836 1.00 89.62 90 LYS A N 1
ATOM 720 C CA . LYS A 1 90 ? 12.085 -7.521 -5.890 1.00 89.62 90 LYS A CA 1
ATOM 721 C C . LYS A 1 90 ? 12.148 -8.314 -4.589 1.00 89.62 90 LYS A C 1
ATOM 723 O O . LYS A 1 90 ? 12.338 -9.529 -4.612 1.00 89.62 90 LYS A O 1
ATOM 728 N N . LEU A 1 91 ? 11.930 -7.625 -3.475 1.00 89.62 91 LEU A N 1
ATOM 729 C CA . LEU A 1 91 ? 11.964 -8.209 -2.137 1.00 89.62 91 LEU A CA 1
ATOM 730 C C . LEU A 1 91 ? 10.609 -8.047 -1.464 1.00 89.62 91 LEU A C 1
ATOM 732 O O . LEU A 1 91 ? 9.964 -7.008 -1.594 1.00 89.62 91 LEU A O 1
ATOM 736 N N . VAL A 1 92 ? 10.197 -9.064 -0.718 1.00 88.94 92 VAL A N 1
ATOM 737 C CA . VAL A 1 92 ? 9.059 -8.956 0.193 1.00 88.94 92 VAL A CA 1
ATOM 738 C C . VAL A 1 92 ? 9.583 -8.391 1.507 1.00 88.94 92 VAL A C 1
ATOM 740 O O . VAL A 1 92 ? 10.473 -8.983 2.114 1.00 88.94 92 VAL A O 1
ATOM 743 N N . LEU A 1 93 ? 9.064 -7.236 1.921 1.00 87.88 93 LEU A N 1
ATOM 744 C CA . LEU A 1 93 ? 9.482 -6.548 3.140 1.00 87.88 93 LEU A CA 1
ATOM 745 C C . LEU A 1 93 ? 8.328 -6.438 4.130 1.00 87.88 93 LEU A C 1
ATOM 747 O O . LEU A 1 93 ? 7.177 -6.243 3.740 1.00 87.88 93 LEU A O 1
ATOM 751 N N . PHE A 1 94 ? 8.680 -6.534 5.408 1.00 86.94 94 PHE A N 1
ATOM 752 C CA . PHE A 1 94 ? 7.807 -6.326 6.554 1.00 86.94 94 PHE A CA 1
ATOM 753 C C . PHE A 1 94 ? 8.136 -4.986 7.219 1.00 86.94 94 PHE A C 1
ATOM 755 O O . PHE A 1 94 ? 9.312 -4.664 7.391 1.00 86.94 94 PHE A O 1
ATOM 762 N N . ILE A 1 95 ? 7.105 -4.224 7.586 1.00 82.75 95 ILE A N 1
ATOM 763 C CA . ILE A 1 95 ? 7.219 -2.959 8.326 1.00 82.75 95 ILE A CA 1
ATOM 764 C C . ILE A 1 95 ? 6.226 -2.984 9.493 1.00 82.75 95 ILE A C 1
ATOM 766 O O . ILE A 1 95 ? 5.080 -3.386 9.285 1.00 82.75 95 ILE A O 1
ATOM 770 N N . ASN A 1 96 ? 6.671 -2.550 10.678 1.00 77.19 96 ASN A N 1
ATOM 771 C CA . ASN A 1 96 ? 5.920 -2.420 11.937 1.00 77.19 96 ASN A CA 1
ATOM 772 C C . ASN A 1 96 ? 6.075 -0.997 12.477 1.00 77.19 96 ASN A C 1
ATOM 774 O O . ASN A 1 96 ? 7.246 -0.555 12.532 1.00 77.19 96 ASN A O 1
#

Sequence (96 aa):
MLKHKRKYSINYIQPSWDGKKIAISITSQDKEISEIIILDIPSKTRSSEVIKNCWPSGIGGIHWLPDNSGLIYTHIPEIDKNSKNYILNKLVLFIN

Organism: NCBI:txid53483

Secondary structure (DSSP, 8-state):
-------EEEEEEEE-TTSSEEEEEEEETT-S-EEEEEEETTTTEEEEEEEEEE-TTTTT-EEE-TTSS-EEEEE-S---TTSTTTT-S-EEEEE-

Radius of gyration: 14.46 Å; Cα contacts (8 Å, |Δi|>4): 200; chains: 1; bounding box: 29×41×33 Å

Mean predicted aligned error: 4.54 Å

Nearest PDB structures (foldseek):
  7ne4-assembly1_A  TM=9.080E-01  e=3.883E-04  Serratia proteamaculans
  3iur-assembly1_A  TM=8.686E-01  e=4.585E-04  Aeromonas caviae
  3iul-assembly1_A  TM=8.562E-01  e=4.846E-04  Aeromonas caviae
  7zjz-assembly1_A  TM=9.100E-01  e=9.418E-04  Serratia proteamaculans
  7ne5-assembly1_A  TM=9.125E-01  e=1.639E-03  Serratia proteamaculans

Foldseek 3Di:
DDDDDWDKDFLAWDADPVNQKIWTWMDTPPDQWTKIWIAGDVVRDIDPDIHGQFRQNVPDHWAADNVNPWIKGKHQPDCPPPDPCHRHPIDIDIDD

pLDDT: mean 91.9, std 10.94, range [41.41, 98.38]